Protein AF-A0A2U3L5U3-F1 (afdb_monomer)

Foldseek 3Di:
DVVVVVVVVVVVPPPPPPPDVPQDWFKWAWADKDWDAPPPVPPPPPPVPDPPVVVPPDPDRRTWIWTFIDGDWKTWTWTAPDNPDDDDHGDMWIWHDDPQWIFIDDPPDPDTGIIHTPDIDTPVRVVVVVVVVVVVVPDDPPDDDDDDPDDDDDD

Organism: NCBI:txid2042962

Structure (mmCIF, N/CA/C/O backbone):
data_AF-A0A2U3L5U3-F1
#
_entry.id   AF-A0A2U3L5U3-F1
#
loop_
_atom_site.group_PDB
_atom_site.id
_atom_site.type_symbol
_atom_site.label_atom_id
_atom_site.label_alt_id
_atom_site.label_comp_id
_atom_site.label_asym_id
_atom_site.label_entity_id
_atom_site.label_seq_id
_atom_site.pdbx_PDB_ins_code
_atom_site.Cartn_x
_atom_site.Cartn_y
_atom_site.Cartn_z
_atom_site.occupancy
_atom_site.B_iso_or_equiv
_atom_site.auth_seq_id
_atom_site.auth_comp_id
_atom_site.auth_asym_id
_atom_site.auth_atom_id
_atom_site.pdbx_PDB_model_num
ATOM 1 N N . MET A 1 1 ? 43.506 -29.333 31.715 1.00 51.12 1 MET A N 1
ATOM 2 C CA . MET A 1 1 ? 42.354 -28.540 32.210 1.00 51.12 1 MET A CA 1
ATOM 3 C C . MET A 1 1 ? 42.456 -27.034 31.914 1.00 51.12 1 MET A C 1
ATOM 5 O O . MET A 1 1 ? 41.422 -26.426 31.700 1.00 51.12 1 MET A O 1
ATOM 9 N N . LYS A 1 2 ? 43.652 -26.416 31.825 1.00 54.53 2 LYS A N 1
ATOM 10 C CA . LYS A 1 2 ? 43.798 -24.973 31.494 1.00 54.53 2 LYS A CA 1
ATOM 11 C C . LYS A 1 2 ? 43.476 -24.607 30.032 1.00 54.53 2 LYS A C 1
ATOM 13 O O . LYS A 1 2 ? 42.930 -23.538 29.789 1.00 54.53 2 LYS A O 1
ATOM 18 N N . HIS A 1 3 ? 43.753 -25.495 29.073 1.00 59.66 3 HIS A N 1
ATOM 19 C CA . HIS A 1 3 ? 43.487 -25.241 27.645 1.00 59.66 3 HIS A CA 1
ATOM 20 C C . HIS A 1 3 ? 41.998 -25.267 27.278 1.00 59.66 3 HIS A C 1
ATOM 22 O O . HIS A 1 3 ? 41.571 -24.542 26.387 1.00 59.66 3 HIS A O 1
ATOM 28 N N . THR A 1 4 ? 41.193 -26.047 28.003 1.00 63.00 4 THR A N 1
ATOM 29 C CA . THR A 1 4 ? 39.743 -26.131 27.788 1.00 63.00 4 THR A CA 1
ATOM 30 C C . THR A 1 4 ? 39.044 -24.815 28.135 1.00 63.00 4 THR A C 1
ATOM 32 O O . THR A 1 4 ? 38.075 -24.436 27.490 1.00 63.00 4 THR A O 1
ATOM 35 N N . LEU A 1 5 ? 39.579 -24.082 29.115 1.00 60.69 5 LEU A N 1
ATOM 36 C CA . LEU A 1 5 ? 39.031 -22.809 29.585 1.00 60.69 5 LEU A CA 1
ATOM 37 C C . LEU A 1 5 ? 39.347 -21.650 28.620 1.00 60.69 5 LEU A C 1
ATOM 39 O O . LEU A 1 5 ? 38.537 -20.745 28.452 1.00 60.69 5 LEU A O 1
ATOM 43 N N . TRP A 1 6 ? 40.486 -21.724 27.924 1.00 64.00 6 TRP A N 1
ATOM 44 C CA . TRP A 1 6 ? 40.870 -20.764 26.882 1.00 64.00 6 TRP A CA 1
ATOM 45 C C . TRP A 1 6 ? 40.011 -20.875 25.616 1.00 64.00 6 TRP A C 1
ATOM 47 O O . TRP A 1 6 ? 39.686 -19.860 25.007 1.00 64.00 6 TRP A O 1
ATOM 57 N N . LEU A 1 7 ? 39.593 -22.090 25.248 1.00 60.66 7 LEU A N 1
ATOM 58 C CA . LEU A 1 7 ? 38.710 -22.313 24.097 1.00 60.66 7 LEU A CA 1
ATOM 59 C C . LEU A 1 7 ? 37.307 -21.730 24.312 1.00 60.66 7 LEU A C 1
ATOM 61 O O . LEU A 1 7 ? 36.736 -21.166 23.385 1.00 60.66 7 LEU A O 1
ATOM 65 N N . ILE A 1 8 ? 36.775 -21.800 25.536 1.00 61.56 8 ILE A N 1
ATOM 66 C CA . ILE A 1 8 ? 35.460 -21.228 25.865 1.00 61.56 8 ILE A CA 1
ATOM 67 C C . ILE A 1 8 ? 35.509 -19.694 25.816 1.00 61.56 8 ILE A C 1
ATOM 69 O O . ILE A 1 8 ? 34.595 -19.067 25.287 1.00 61.56 8 ILE A O 1
ATOM 73 N N . LEU A 1 9 ? 36.602 -19.085 26.290 1.00 59.97 9 LEU A N 1
ATOM 74 C CA . LEU A 1 9 ? 36.758 -17.628 26.274 1.00 59.97 9 LEU A CA 1
ATOM 75 C C . LEU A 1 9 ? 36.868 -17.060 24.846 1.00 59.97 9 LEU A C 1
A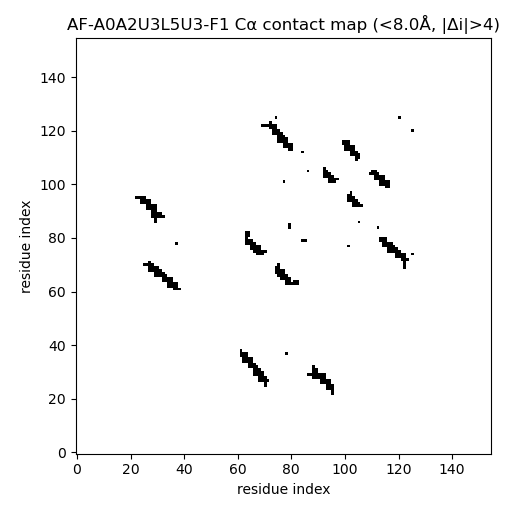TOM 77 O O . LEU A 1 9 ? 36.345 -15.982 24.578 1.00 59.97 9 LEU A O 1
ATOM 81 N N . ALA A 1 10 ? 37.505 -17.796 23.928 1.00 61.03 10 ALA A N 1
ATOM 82 C CA . ALA A 1 10 ? 37.667 -17.389 22.529 1.00 61.03 10 ALA A CA 1
ATOM 83 C C . ALA A 1 10 ? 36.371 -17.506 21.702 1.00 61.03 10 ALA A C 1
ATOM 85 O O . ALA A 1 10 ? 36.167 -16.745 20.759 1.00 61.03 10 ALA A O 1
ATOM 86 N N . VAL A 1 11 ? 35.472 -18.431 22.059 1.00 60.47 11 VAL A N 1
ATOM 87 C CA . VAL A 1 11 ? 34.166 -18.581 21.389 1.00 60.47 11 VAL A CA 1
ATOM 88 C C . VAL A 1 11 ? 33.179 -17.484 21.815 1.00 60.47 11 VAL A C 1
ATOM 90 O O . VAL A 1 11 ? 32.329 -17.085 21.024 1.00 60.47 11 VAL A O 1
ATOM 93 N N . CYS A 1 12 ? 33.321 -16.920 23.020 1.00 59.03 12 CYS A N 1
ATOM 94 C CA . CYS A 1 12 ? 32.465 -15.829 23.505 1.00 59.03 12 CYS A CA 1
ATOM 95 C C . CYS A 1 12 ? 32.856 -14.429 22.991 1.00 59.03 12 CYS A C 1
ATOM 97 O O . CYS A 1 12 ? 32.120 -13.475 23.233 1.00 59.03 12 CYS A O 1
ATOM 99 N N . SER A 1 13 ? 33.985 -14.282 22.289 1.00 58.25 13 SER A N 1
ATOM 100 C CA . SER A 1 13 ? 34.489 -12.986 21.805 1.00 58.25 13 SER A CA 1
ATOM 101 C C . SER A 1 13 ? 34.200 -12.703 20.330 1.00 58.25 13 SER A C 1
ATOM 103 O O . SER A 1 13 ? 34.816 -11.804 19.763 1.00 58.25 13 SER A O 1
ATOM 105 N N . VAL A 1 14 ? 33.288 -13.442 19.692 1.00 63.28 14 VAL A N 1
ATOM 106 C CA . VAL A 1 14 ? 32.755 -13.075 18.372 1.00 63.28 14 VAL A CA 1
ATOM 107 C C . VAL A 1 14 ? 31.444 -12.317 18.596 1.00 63.28 14 VAL A C 1
ATOM 109 O O . VAL A 1 14 ? 30.383 -12.942 18.624 1.00 63.28 14 VAL A O 1
ATOM 112 N N . PRO A 1 15 ? 31.455 -10.984 18.796 1.00 57.53 15 PRO A N 1
ATOM 113 C CA . PRO A 1 15 ? 30.230 -10.221 18.640 1.00 57.53 15 PRO A CA 1
ATOM 114 C C . PRO A 1 15 ? 29.752 -10.452 17.207 1.00 57.53 15 PRO A C 1
ATOM 116 O O . PRO A 1 15 ? 30.486 -10.207 16.249 1.00 57.53 15 PRO A O 1
ATOM 119 N N . GLY A 1 16 ? 28.550 -11.015 17.078 1.00 57.28 16 GLY A N 1
ATOM 120 C CA . GLY A 1 16 ? 27.935 -11.346 15.802 1.00 57.28 16 GLY A CA 1
ATOM 121 C C . GLY A 1 16 ? 27.970 -10.144 14.865 1.00 57.28 16 GLY A C 1
ATOM 122 O O . GLY A 1 16 ? 27.213 -9.191 15.028 1.00 57.28 16 GLY A O 1
ATOM 123 N N . ALA A 1 17 ? 28.852 -10.199 13.871 1.00 58.12 17 ALA A N 1
ATOM 124 C CA . ALA A 1 17 ? 28.926 -9.232 12.789 1.00 58.12 17 ALA A CA 1
ATOM 125 C C . ALA A 1 17 ? 27.786 -9.489 11.793 1.00 58.12 17 ALA A C 1
ATOM 127 O O . ALA A 1 17 ? 28.020 -9.878 10.657 1.00 58.12 17 ALA A O 1
ATOM 128 N N . TRP A 1 18 ? 26.542 -9.316 12.239 1.00 53.25 18 TRP A N 1
ATOM 129 C CA . TRP A 1 18 ? 25.348 -9.328 11.391 1.00 53.25 18 TRP A CA 1
ATOM 130 C C . TRP A 1 18 ? 24.371 -8.251 11.863 1.00 53.25 18 TRP A C 1
ATOM 132 O O . TRP A 1 18 ? 2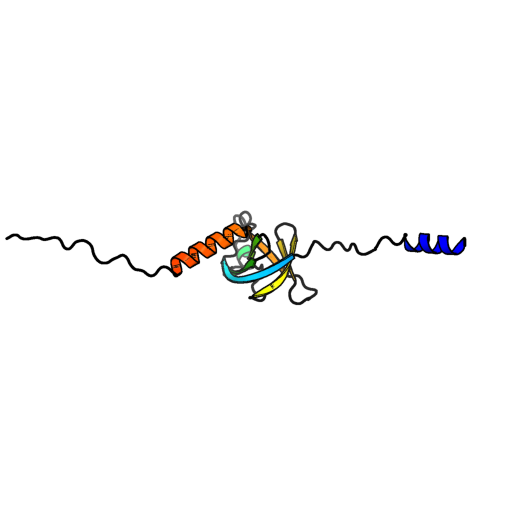3.195 -8.498 12.093 1.00 53.25 18 TRP A O 1
ATOM 142 N N . ALA A 1 19 ? 24.869 -7.029 12.015 1.00 49.59 19 ALA A N 1
ATOM 143 C CA . ALA A 1 19 ? 24.024 -5.845 12.035 1.00 49.59 19 ALA A CA 1
ATOM 144 C C . ALA A 1 19 ? 24.322 -5.047 10.764 1.00 49.59 19 ALA A C 1
ATOM 146 O O . ALA A 1 19 ? 24.944 -3.988 10.799 1.00 49.59 19 ALA A O 1
ATOM 147 N N . GLY A 1 20 ? 23.919 -5.591 9.611 1.00 53.28 20 GLY A N 1
ATOM 148 C CA . GLY A 1 20 ? 23.690 -4.722 8.462 1.00 53.28 20 GLY A CA 1
ATOM 149 C C . GLY A 1 20 ? 22.604 -3.709 8.849 1.00 53.28 20 GLY A C 1
ATOM 150 O O . GLY A 1 20 ? 21.711 -4.066 9.624 1.00 53.28 20 GLY A O 1
ATOM 151 N N . PRO A 1 21 ? 22.654 -2.457 8.366 1.00 48.75 21 PRO A N 1
ATOM 152 C CA . PRO A 1 21 ? 21.625 -1.458 8.627 1.00 48.75 21 PRO A CA 1
ATOM 153 C C . PRO A 1 21 ? 20.380 -1.803 7.800 1.00 48.75 21 PRO A C 1
ATOM 155 O O . PRO A 1 21 ? 20.003 -1.109 6.859 1.00 48.75 21 PRO A O 1
ATOM 158 N N . PHE A 1 22 ? 19.761 -2.936 8.106 1.00 52.25 22 PHE A N 1
ATOM 159 C CA . PHE A 1 22 ? 18.498 -3.340 7.533 1.00 52.25 22 PHE A CA 1
ATOM 160 C C . PHE A 1 22 ? 17.431 -2.604 8.329 1.00 52.25 22 PHE A C 1
ATOM 162 O O . PHE A 1 22 ? 17.005 -3.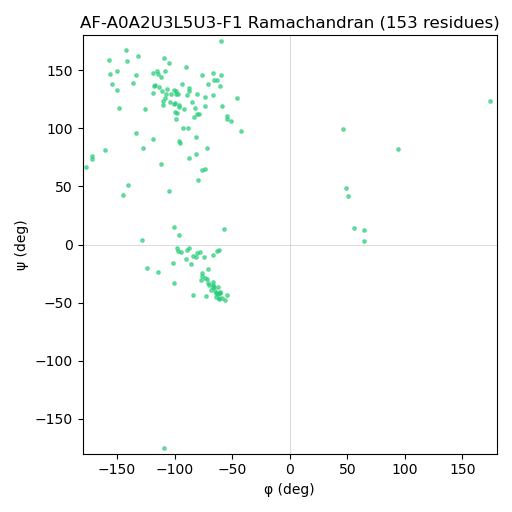049 9.393 1.00 52.25 22 PHE A O 1
ATOM 169 N N . GLY A 1 23 ? 17.043 -1.423 7.837 1.00 60.00 23 GLY A N 1
ATOM 170 C CA . GLY A 1 23 ? 15.760 -0.843 8.218 1.00 60.00 23 GLY A CA 1
ATOM 171 C C . GLY A 1 23 ? 14.713 -1.949 8.119 1.00 60.00 23 GLY A C 1
ATOM 172 O O . GLY A 1 23 ? 14.680 -2.655 7.113 1.00 60.00 23 GLY A O 1
ATOM 173 N N . VAL A 1 24 ? 13.972 -2.169 9.203 1.00 76.75 24 VAL A N 1
ATOM 174 C CA . VAL A 1 24 ? 13.088 -3.328 9.360 1.00 76.75 24 VAL A CA 1
ATOM 175 C C . VAL A 1 24 ? 12.132 -3.378 8.172 1.00 76.75 24 VAL A C 1
ATOM 177 O O . VAL A 1 24 ? 11.278 -2.501 8.029 1.00 76.75 24 VAL A O 1
ATOM 180 N N . TYR A 1 25 ? 12.320 -4.376 7.308 1.00 83.94 25 TYR A N 1
ATOM 181 C CA . TYR A 1 25 ? 11.410 -4.636 6.206 1.00 83.94 25 TYR A CA 1
ATOM 182 C C . TYR A 1 25 ? 10.069 -5.077 6.784 1.00 83.94 25 TYR A C 1
ATOM 184 O O . TYR A 1 25 ? 9.994 -5.941 7.660 1.00 83.94 25 TYR A O 1
ATOM 192 N N . GLN A 1 26 ? 9.019 -4.420 6.320 1.00 89.12 26 GLN A N 1
ATOM 193 C CA . GLN A 1 26 ? 7.641 -4.732 6.640 1.00 89.12 26 GLN A CA 1
ATOM 194 C C . GLN A 1 26 ? 7.006 -5.422 5.445 1.00 89.12 26 GLN A C 1
ATOM 196 O O . GLN A 1 26 ? 7.443 -5.248 4.311 1.00 89.12 26 GLN A O 1
ATOM 201 N N . HIS A 1 27 ? 5.960 -6.187 5.718 1.00 90.88 27 HIS A N 1
ATOM 202 C CA . HIS A 1 27 ? 5.222 -6.902 4.692 1.00 90.88 27 HIS A CA 1
ATOM 203 C C . HIS A 1 27 ? 3.835 -6.286 4.571 1.00 90.88 27 HIS A C 1
ATOM 205 O O . HIS A 1 27 ? 3.240 -5.829 5.560 1.00 90.88 27 HIS A O 1
ATOM 211 N N . GLY A 1 28 ? 3.325 -6.246 3.350 1.00 91.50 28 GLY A N 1
ATOM 212 C CA . GLY A 1 28 ? 1.975 -5.784 3.084 1.00 91.50 28 GLY A CA 1
ATOM 213 C C . GLY A 1 28 ? 1.445 -6.335 1.775 1.00 91.50 28 GLY A C 1
ATOM 214 O O . GLY A 1 28 ? 2.210 -6.737 0.905 1.00 91.50 28 GLY A O 1
ATOM 215 N N . THR A 1 29 ? 0.127 -6.347 1.639 1.00 92.75 29 THR A N 1
ATOM 216 C CA . THR A 1 29 ? -0.560 -6.834 0.443 1.00 92.75 29 THR A CA 1
ATOM 217 C C . THR A 1 29 ? -1.146 -5.670 -0.334 1.00 92.75 29 THR A C 1
ATOM 219 O O . THR A 1 29 ? -1.873 -4.842 0.227 1.00 92.75 29 THR A O 1
ATOM 222 N N . VAL A 1 30 ? -0.867 -5.606 -1.635 1.00 91.62 30 VAL A N 1
ATOM 223 C CA . VAL A 1 30 ? -1.508 -4.619 -2.508 1.00 91.62 30 VAL A CA 1
ATOM 224 C C . VAL A 1 30 ? -2.891 -5.118 -2.890 1.00 91.62 30 VAL A C 1
ATOM 226 O O . VAL A 1 30 ? -3.033 -6.086 -3.629 1.00 91.62 30 VAL A O 1
ATOM 229 N N . VAL A 1 31 ? -3.930 -4.439 -2.413 1.00 91.81 31 VAL A N 1
A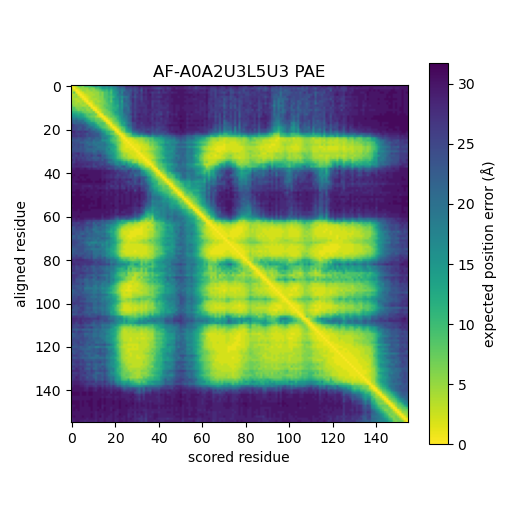TOM 230 C CA . VAL A 1 31 ? -5.321 -4.863 -2.657 1.00 91.81 31 VAL A CA 1
ATOM 231 C C . VAL A 1 31 ? -6.018 -4.078 -3.751 1.00 91.81 31 VAL A C 1
ATOM 233 O O . VAL A 1 31 ? -7.083 -4.475 -4.222 1.00 91.81 31 VAL A O 1
ATOM 236 N N . ARG A 1 32 ? -5.460 -2.931 -4.140 1.00 89.44 32 ARG A N 1
ATOM 237 C CA . ARG A 1 32 ? -6.098 -2.060 -5.117 1.00 89.44 32 ARG A CA 1
ATOM 238 C C . ARG A 1 32 ? -5.081 -1.212 -5.849 1.00 89.44 32 ARG A C 1
ATOM 240 O O . ARG A 1 32 ? -4.205 -0.633 -5.217 1.00 89.44 32 ARG A O 1
ATOM 247 N N . MET A 1 33 ? -5.282 -1.084 -7.155 1.00 86.88 33 MET A N 1
ATOM 248 C CA . MET A 1 33 ? -4.636 -0.092 -8.002 1.00 86.88 33 MET A CA 1
ATOM 249 C C . MET A 1 33 ? -5.716 0.818 -8.590 1.00 86.88 33 MET A C 1
ATOM 251 O O . MET A 1 33 ? -6.784 0.354 -8.999 1.00 86.88 33 MET A O 1
ATOM 255 N N . ARG A 1 34 ? -5.460 2.120 -8.593 1.00 85.75 34 ARG A N 1
ATOM 256 C CA . ARG A 1 34 ? -6.247 3.138 -9.290 1.00 85.75 34 ARG A CA 1
ATOM 257 C C . ARG A 1 34 ? -5.293 4.027 -10.071 1.00 85.75 34 ARG A C 1
ATOM 259 O O . ARG A 1 34 ? -4.102 4.042 -9.797 1.00 85.75 34 ARG A O 1
ATOM 266 N N . VAL A 1 35 ? -5.809 4.765 -11.038 1.00 82.44 35 VAL A N 1
ATOM 267 C CA . VAL A 1 35 ? -5.042 5.789 -11.750 1.00 82.44 35 VAL A CA 1
ATOM 268 C C . VAL A 1 35 ? -5.625 7.127 -11.308 1.00 82.44 35 VAL A C 1
ATOM 270 O O . VAL A 1 35 ? -6.843 7.296 -11.359 1.00 82.44 35 VAL A O 1
ATOM 273 N N . GLY A 1 36 ? -4.789 8.011 -10.766 1.00 75.12 36 GLY A N 1
ATOM 274 C CA . GLY A 1 36 ? -5.219 9.283 -10.185 1.00 75.12 36 GLY A CA 1
ATOM 275 C C . GLY A 1 36 ? -4.236 10.413 -10.473 1.00 75.12 36 GLY A C 1
ATOM 276 O O . GLY A 1 36 ? -3.116 10.170 -10.923 1.00 75.12 36 GLY A O 1
ATOM 277 N N . ASP A 1 37 ? -4.664 11.647 -10.217 1.00 71.94 37 ASP A N 1
ATOM 278 C CA . ASP A 1 37 ? -3.888 12.844 -10.543 1.00 71.94 37 ASP A CA 1
ATOM 279 C C . ASP A 1 37 ? -2.696 13.029 -9.595 1.00 71.94 37 ASP A C 1
ATOM 281 O O . ASP A 1 37 ? -2.840 13.223 -8.382 1.00 71.94 37 ASP A O 1
ATOM 285 N N . CYS A 1 38 ? -1.491 13.028 -10.157 1.00 65.38 38 CYS A N 1
ATOM 286 C CA . CYS A 1 38 ? -0.249 13.223 -9.426 1.00 65.38 38 CYS A CA 1
ATOM 287 C C . CYS A 1 38 ? 0.113 14.691 -9.296 1.00 65.38 38 CYS A C 1
ATOM 289 O O . CYS A 1 38 ? 1.072 15.186 -9.888 1.00 65.38 38 CYS A O 1
ATOM 291 N N . THR A 1 39 ? -0.597 15.402 -8.431 1.00 60.66 39 THR A N 1
ATOM 292 C CA . THR A 1 39 ? -0.096 16.689 -7.947 1.00 60.66 39 THR A CA 1
ATOM 293 C C . THR A 1 39 ? 0.902 16.432 -6.818 1.00 60.66 39 THR A C 1
ATOM 295 O O . THR A 1 39 ? 0.602 16.534 -5.634 1.00 60.66 39 THR A O 1
ATOM 298 N N . LEU A 1 40 ? 2.131 16.046 -7.179 1.00 57.19 40 LEU A N 1
ATOM 299 C CA . LEU A 1 40 ? 3.259 16.038 -6.245 1.00 57.19 40 LEU A CA 1
ATOM 300 C C . LEU A 1 40 ? 3.379 17.449 -5.639 1.00 57.19 40 LEU A C 1
ATOM 302 O O . LEU A 1 40 ? 3.794 18.386 -6.326 1.00 57.19 40 LEU A O 1
ATOM 306 N N . SER A 1 41 ? 3.023 17.596 -4.355 1.00 52.22 41 SER A N 1
ATOM 307 C CA . SER A 1 41 ? 2.955 18.845 -3.565 1.00 52.22 41 SER A CA 1
ATOM 308 C C . SER A 1 41 ? 4.250 19.672 -3.479 1.00 52.22 41 SER A C 1
ATOM 310 O O . SER A 1 41 ? 4.337 20.601 -2.682 1.00 52.22 41 SER A O 1
ATOM 312 N N . HIS A 1 42 ? 5.259 19.393 -4.304 1.00 48.62 42 HIS A N 1
ATOM 313 C CA . HIS A 1 42 ? 6.487 20.178 -4.422 1.00 48.62 42 HIS A CA 1
ATOM 314 C C . HIS A 1 42 ? 6.502 21.175 -5.595 1.00 48.62 42 HIS A C 1
ATOM 316 O O . HIS A 1 42 ? 7.449 21.950 -5.716 1.00 48.62 42 HIS A O 1
ATOM 322 N N . ARG A 1 43 ? 5.464 21.213 -6.443 1.00 51.31 43 ARG A N 1
ATOM 323 C CA . ARG A 1 43 ? 5.375 22.142 -7.592 1.00 51.31 43 ARG A CA 1
ATOM 324 C C . ARG A 1 43 ? 4.579 23.432 -7.334 1.00 51.31 43 ARG A C 1
ATOM 326 O O . ARG A 1 43 ? 4.360 24.194 -8.267 1.00 51.31 43 ARG A O 1
ATOM 333 N N . GLY A 1 44 ? 4.181 23.714 -6.091 1.00 48.19 44 GLY A N 1
ATOM 334 C CA . GLY A 1 44 ? 3.304 24.849 -5.761 1.00 48.19 44 GLY A CA 1
ATOM 335 C C . GLY A 1 44 ? 3.938 26.248 -5.786 1.00 48.19 44 GLY A C 1
ATOM 336 O O . GLY A 1 44 ? 3.203 27.225 -5.712 1.00 48.19 44 GLY A O 1
ATOM 337 N N . PHE A 1 45 ? 5.268 26.379 -5.884 1.00 50.88 45 PHE A N 1
ATOM 338 C CA . PHE A 1 45 ? 5.925 27.698 -5.792 1.00 50.88 45 PHE A CA 1
ATOM 339 C C . PHE A 1 45 ? 6.814 28.082 -6.990 1.00 50.88 45 PHE A C 1
ATOM 341 O O . PHE A 1 45 ? 7.057 29.263 -7.209 1.00 50.88 45 PHE A O 1
ATOM 348 N N . MET A 1 46 ? 7.281 27.131 -7.810 1.00 53.44 46 MET A N 1
ATOM 349 C CA . MET A 1 46 ? 8.216 27.438 -8.915 1.00 53.44 46 MET A CA 1
ATOM 350 C C . MET A 1 46 ? 7.556 27.619 -10.291 1.00 53.44 46 MET A C 1
ATOM 352 O O . MET A 1 46 ? 8.227 28.017 -11.239 1.00 53.44 46 MET A O 1
ATOM 356 N N . THR A 1 47 ? 6.252 27.378 -10.428 1.00 53.28 47 THR A N 1
ATOM 357 C CA . THR A 1 47 ? 5.529 27.533 -11.705 1.00 53.28 47 THR A CA 1
ATOM 358 C C . THR A 1 47 ? 5.063 28.963 -11.987 1.00 53.28 47 THR A C 1
ATOM 360 O O . THR A 1 47 ? 4.681 29.252 -13.115 1.00 53.28 47 THR A O 1
ATOM 363 N N . ALA A 1 48 ? 5.157 29.884 -11.022 1.00 55.72 48 ALA A N 1
ATOM 364 C CA . ALA A 1 48 ? 4.745 31.279 -11.209 1.00 55.72 48 ALA A CA 1
ATOM 365 C C . ALA A 1 48 ? 5.795 32.173 -11.911 1.00 55.72 48 ALA A C 1
ATOM 367 O O . ALA A 1 48 ? 5.463 33.287 -12.303 1.00 55.72 48 ALA A O 1
ATOM 368 N N . PHE A 1 49 ? 7.042 31.710 -12.092 1.00 56.94 49 PHE A N 1
ATOM 369 C CA . PHE A 1 49 ? 8.147 32.535 -12.628 1.00 56.94 49 PHE A CA 1
ATOM 370 C C . PHE A 1 49 ? 8.911 31.927 -13.823 1.00 56.94 49 PHE A C 1
ATOM 372 O O . PHE A 1 49 ? 9.880 32.519 -14.297 1.00 56.94 49 PHE A O 1
ATOM 379 N N . GLY A 1 50 ? 8.502 30.765 -14.341 1.00 47.31 50 GLY A N 1
ATOM 380 C CA . GLY A 1 50 ? 9.166 30.115 -15.476 1.00 47.31 50 GLY A CA 1
ATOM 381 C C . GLY A 1 50 ? 8.559 30.523 -16.818 1.00 47.31 50 GLY A C 1
ATOM 382 O O . GLY A 1 50 ? 7.401 30.219 -17.083 1.00 47.31 50 GLY A O 1
ATOM 383 N N . GLY A 1 51 ? 9.339 31.186 -17.676 1.00 47.53 51 GLY A N 1
ATOM 384 C CA . GLY A 1 51 ? 8.951 31.502 -19.055 1.00 47.53 51 GLY A CA 1
ATOM 385 C C . GLY A 1 51 ? 8.650 30.258 -19.920 1.00 47.53 51 GLY A C 1
ATOM 386 O O . GLY A 1 51 ? 8.886 29.125 -19.493 1.00 47.53 51 GLY A O 1
ATOM 387 N N . PRO A 1 52 ? 8.181 30.454 -21.167 1.00 53.31 52 PRO A N 1
ATOM 388 C CA . PRO A 1 52 ? 7.544 29.431 -22.017 1.00 53.31 52 PRO A CA 1
ATOM 389 C C . PRO A 1 52 ? 8.414 28.208 -22.377 1.00 53.31 52 PRO A C 1
ATOM 391 O O . PRO A 1 52 ? 7.919 27.257 -22.970 1.00 53.31 52 PRO A O 1
ATOM 394 N N . ALA A 1 53 ? 9.693 28.181 -21.990 1.00 48.84 53 ALA A N 1
ATOM 395 C CA . ALA A 1 53 ? 10.581 27.029 -22.156 1.00 48.84 53 ALA A CA 1
ATOM 396 C C . ALA A 1 53 ? 10.493 25.993 -21.011 1.00 48.84 53 ALA A C 1
ATOM 398 O O . ALA A 1 53 ? 10.908 24.852 -21.196 1.00 48.84 53 ALA A O 1
ATOM 399 N N . ALA A 1 54 ? 9.920 26.337 -19.848 1.00 44.47 54 ALA A N 1
ATOM 400 C CA . ALA A 1 54 ? 9.690 25.379 -18.754 1.00 44.47 54 ALA A CA 1
ATOM 401 C C . ALA A 1 54 ? 8.471 24.461 -18.995 1.00 44.47 54 ALA A C 1
A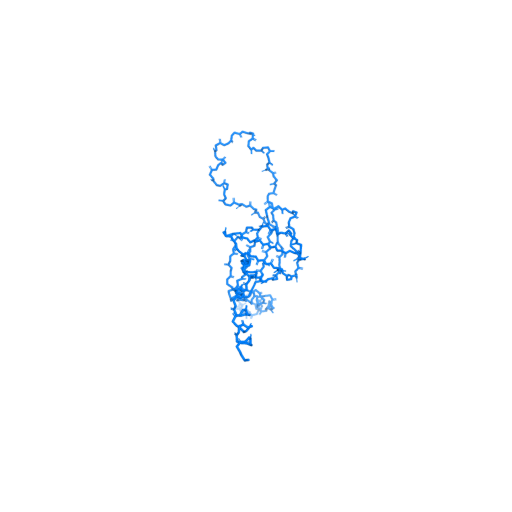TOM 403 O O . ALA A 1 54 ? 8.238 23.521 -18.238 1.00 44.47 54 ALA A O 1
ATOM 404 N N . GLN A 1 55 ? 7.705 24.722 -20.059 1.00 45.44 55 GLN A N 1
ATOM 405 C CA . GLN A 1 55 ? 6.490 23.993 -20.434 1.00 45.44 55 GLN A CA 1
ATOM 406 C C . GLN A 1 55 ? 6.752 22.865 -21.447 1.00 45.44 55 GLN A C 1
ATOM 408 O O . GLN A 1 55 ? 5.862 22.074 -21.718 1.00 45.44 55 GLN A O 1
ATOM 413 N N . ALA A 1 56 ? 7.972 22.732 -21.980 1.00 39.66 56 ALA A N 1
ATOM 414 C CA . ALA A 1 56 ? 8.284 21.733 -23.010 1.00 39.66 56 ALA A CA 1
ATOM 415 C C . ALA A 1 56 ? 8.707 20.348 -22.465 1.00 39.66 56 ALA A C 1
ATOM 417 O O . ALA A 1 56 ? 8.957 19.443 -23.254 1.00 39.66 56 ALA A O 1
ATOM 418 N N . GLY A 1 57 ? 8.814 20.171 -21.139 1.00 42.75 57 GLY A N 1
ATOM 419 C CA . GLY A 1 57 ? 9.359 18.944 -20.530 1.00 42.75 57 GLY A CA 1
ATOM 420 C C . GLY A 1 57 ? 8.341 17.931 -19.998 1.00 42.75 57 GLY A C 1
ATOM 421 O O . GLY A 1 57 ? 8.592 16.737 -20.071 1.00 42.75 57 GLY A O 1
ATOM 422 N N . GLN A 1 58 ? 7.193 18.365 -19.478 1.00 43.50 58 GLN A N 1
ATOM 423 C CA . GLN A 1 58 ? 6.189 17.455 -18.913 1.00 43.50 58 GLN A CA 1
ATOM 424 C C . GLN A 1 58 ? 4.838 18.165 -18.849 1.00 43.50 58 GLN A C 1
ATOM 426 O O . GLN A 1 58 ? 4.452 18.740 -17.834 1.00 43.50 58 GLN A O 1
ATOM 431 N N . MET A 1 59 ? 4.168 18.179 -19.999 1.00 41.53 59 MET A N 1
ATOM 432 C CA . MET A 1 59 ? 2.715 18.313 -20.107 1.00 41.53 59 MET A CA 1
ATOM 433 C C . MET A 1 59 ? 2.146 16.929 -20.445 1.00 41.53 59 MET A C 1
ATOM 435 O O . MET A 1 59 ? 1.406 16.768 -21.413 1.00 41.53 59 MET A O 1
ATOM 439 N N . VAL A 1 60 ? 2.600 15.898 -19.731 1.00 48.72 60 VAL A N 1
ATOM 440 C CA . VAL A 1 60 ? 1.928 14.602 -19.782 1.00 48.72 60 VAL A CA 1
ATOM 441 C C . VAL A 1 60 ? 0.746 14.762 -18.846 1.00 48.72 60 VAL A C 1
ATOM 443 O O . VAL A 1 60 ? 0.910 15.280 -17.753 1.00 48.72 60 VAL A O 1
ATOM 446 N N . ASP A 1 61 ? -0.444 14.415 -19.302 1.00 49.56 61 ASP A N 1
ATOM 447 C CA . ASP A 1 61 ? -1.602 14.150 -18.456 1.00 49.56 61 ASP A CA 1
ATOM 448 C C . ASP A 1 61 ? -1.129 13.323 -17.238 1.00 49.56 61 ASP A C 1
ATOM 450 O O . ASP A 1 61 ? -0.815 12.143 -17.385 1.00 49.56 61 ASP A O 1
ATOM 454 N N . GLU A 1 62 ? -0.874 13.967 -16.088 1.00 63.78 62 GLU A N 1
ATOM 455 C CA . GLU A 1 62 ? -0.066 13.398 -14.989 1.00 63.78 62 GLU A CA 1
ATOM 456 C C . GLU A 1 62 ? -0.922 12.426 -14.154 1.00 63.78 62 GLU A C 1
ATOM 458 O O . GLU A 1 62 ? -1.081 12.580 -12.941 1.00 63.78 62 GLU A O 1
ATOM 463 N N . THR A 1 63 ? -1.523 11.429 -14.802 1.00 70.56 63 THR A N 1
ATOM 464 C CA . THR A 1 63 ? -2.190 10.317 -14.133 1.00 70.56 63 THR A CA 1
ATOM 465 C C . THR A 1 63 ? -1.138 9.271 -13.770 1.00 70.56 63 THR A C 1
ATOM 467 O O . THR A 1 63 ? -0.596 8.596 -14.648 1.00 70.56 63 THR A O 1
ATOM 470 N N . CYS A 1 64 ? -0.835 9.105 -12.479 1.00 79.56 64 CYS A N 1
ATOM 471 C CA . CYS A 1 64 ? 0.031 8.013 -12.023 1.00 79.56 64 CYS A CA 1
ATOM 472 C C . CYS A 1 64 ? -0.750 6.950 -11.255 1.00 79.56 64 CYS A C 1
ATOM 474 O O . CYS A 1 64 ? -1.866 7.183 -10.774 1.00 79.56 64 CYS A O 1
ATOM 476 N N . PRO A 1 65 ? -0.170 5.743 -11.152 1.00 85.12 65 PRO A N 1
ATOM 477 C CA . PRO A 1 65 ? -0.819 4.670 -10.441 1.00 85.12 65 PRO A CA 1
ATOM 478 C C . PRO A 1 65 ? -0.762 4.916 -8.930 1.00 85.12 65 PRO A C 1
ATOM 480 O O . PRO A 1 65 ? 0.303 5.131 -8.344 1.00 85.12 65 PRO A O 1
ATOM 483 N N . GLU A 1 66 ? -1.936 4.857 -8.319 1.00 88.81 66 GLU A N 1
ATOM 484 C CA . GLU A 1 66 ? -2.175 4.803 -6.887 1.00 88.81 66 GLU A CA 1
ATOM 485 C C . GLU A 1 66 ? -2.382 3.362 -6.449 1.00 88.81 66 GLU A C 1
ATOM 487 O O . GLU A 1 66 ? -3.236 2.659 -6.989 1.00 88.81 66 GLU A O 1
ATOM 492 N N . TYR A 1 67 ? -1.660 2.947 -5.419 1.00 90.44 67 TYR A N 1
ATOM 493 C CA . TYR A 1 67 ? -1.785 1.626 -4.828 1.00 90.44 67 TYR A CA 1
ATOM 494 C C . TYR A 1 67 ? -2.250 1.736 -3.381 1.00 90.44 67 TYR A C 1
ATOM 496 O O . TYR A 1 67 ? -1.765 2.569 -2.615 1.00 90.44 67 TYR A O 1
ATOM 504 N N . THR A 1 68 ? -3.179 0.866 -2.996 1.00 92.69 68 THR A N 1
ATOM 505 C CA . THR A 1 68 ? -3.571 0.662 -1.601 1.00 92.69 68 THR A CA 1
ATOM 506 C C . THR A 1 68 ? -2.849 -0.569 -1.074 1.00 92.69 68 THR A C 1
ATOM 508 O O . THR A 1 68 ? -3.175 -1.698 -1.451 1.00 92.69 68 THR A O 1
ATOM 511 N N . LEU A 1 69 ? -1.868 -0.335 -0.208 1.00 93.44 69 LEU A N 1
ATOM 512 C CA . LEU A 1 69 ? -1.079 -1.360 0.455 1.00 93.44 69 LEU A CA 1
ATOM 513 C C . LEU A 1 69 ? -1.594 -1.558 1.877 1.00 93.44 69 LEU A C 1
ATOM 515 O O . LEU A 1 69 ? -1.577 -0.637 2.691 1.00 93.44 69 LEU A O 1
ATOM 519 N N . ILE A 1 70 ? -2.021 -2.772 2.191 1.00 93.81 70 ILE A N 1
ATOM 520 C CA . ILE A 1 70 ? -2.463 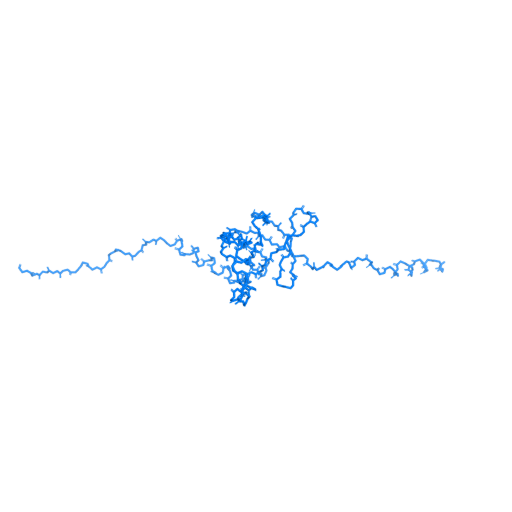-3.145 3.530 1.00 93.81 70 ILE A CA 1
ATOM 521 C C . ILE A 1 70 ? -1.302 -3.797 4.269 1.00 93.81 70 ILE A C 1
ATOM 523 O O . ILE A 1 70 ? -0.811 -4.839 3.844 1.00 93.81 70 ILE A O 1
ATOM 527 N N . SER A 1 71 ? -0.904 -3.213 5.395 1.00 93.19 71 SER A N 1
ATOM 528 C CA . SER A 1 71 ? -0.014 -3.848 6.367 1.00 93.19 71 SER A CA 1
ATOM 529 C C . SER A 1 71 ? -0.783 -4.212 7.648 1.00 93.19 71 SER A C 1
ATOM 531 O O . SER A 1 71 ? -2.000 -4.039 7.725 1.00 93.19 71 SER A O 1
ATOM 533 N N . ASP A 1 72 ? -0.073 -4.714 8.659 1.00 91.06 72 ASP A N 1
ATOM 534 C CA . ASP A 1 72 ? -0.634 -5.188 9.933 1.00 91.06 72 ASP A CA 1
ATOM 535 C C . ASP A 1 72 ? -1.414 -4.085 10.673 1.00 91.06 72 ASP A C 1
ATOM 537 O O . ASP A 1 72 ? -2.542 -4.283 11.120 1.00 91.06 72 ASP A O 1
ATOM 541 N N . LYS A 1 73 ? -0.839 -2.878 10.753 1.00 92.56 73 LYS A N 1
ATOM 542 C CA . LYS A 1 73 ? -1.383 -1.776 11.574 1.00 92.56 73 LYS A CA 1
ATOM 543 C C . LYS A 1 73 ? -1.868 -0.574 10.777 1.00 92.56 73 LYS A C 1
ATOM 545 O O . LYS A 1 73 ? -2.692 0.196 11.269 1.00 92.56 73 LYS A O 1
ATOM 550 N N . VAL A 1 74 ? -1.345 -0.395 9.569 1.00 94.25 74 VAL A N 1
ATOM 551 C CA . VAL A 1 74 ? -1.564 0.796 8.746 1.00 94.25 74 VAL A CA 1
ATOM 552 C C . VAL A 1 74 ? -1.834 0.365 7.312 1.00 94.25 74 VAL A C 1
ATOM 554 O O . VAL A 1 74 ? -1.192 -0.545 6.784 1.00 94.25 74 VAL A O 1
ATOM 557 N N . VAL A 1 75 ? -2.797 1.032 6.690 1.00 94.69 75 VAL A N 1
ATOM 558 C CA . VAL A 1 75 ? -3.069 0.972 5.261 1.00 94.69 75 VAL A CA 1
ATOM 559 C C . VAL A 1 75 ? -2.444 2.207 4.625 1.00 94.69 75 VAL A C 1
ATOM 561 O O . VAL A 1 75 ? -2.749 3.337 5.002 1.00 94.69 75 VAL A O 1
ATOM 564 N N . TYR A 1 76 ? -1.544 1.988 3.678 1.00 93.31 76 TYR A N 1
ATOM 565 C CA . TYR A 1 76 ? -0.839 3.043 2.966 1.00 93.31 76 TYR A CA 1
ATOM 566 C C . TYR A 1 76 ? -1.476 3.253 1.598 1.00 93.31 76 TYR A C 1
ATOM 568 O O . TYR A 1 76 ? -1.688 2.297 0.849 1.00 93.31 76 TYR A O 1
ATOM 576 N N . VAL A 1 77 ? -1.729 4.511 1.249 1.00 91.31 77 VAL A N 1
ATOM 577 C CA . VAL A 1 77 ? -2.016 4.909 -0.131 1.00 91.31 77 VAL A CA 1
ATOM 578 C C . VAL A 1 77 ? -0.732 5.486 -0.703 1.00 91.31 77 VAL A C 1
ATOM 580 O O . VAL A 1 77 ? -0.238 6.507 -0.221 1.00 91.31 77 VAL A O 1
ATOM 583 N N . ILE A 1 78 ? -0.167 4.811 -1.699 1.00 90.19 78 ILE A N 1
ATOM 584 C CA . ILE A 1 78 ? 1.114 5.178 -2.307 1.00 90.19 78 ILE A CA 1
ATOM 585 C C . ILE A 1 78 ? 0.943 5.502 -3.785 1.00 90.19 78 ILE A C 1
ATOM 587 O O . ILE A 1 78 ? 0.113 4.908 -4.467 1.00 90.19 78 ILE A O 1
ATOM 591 N N . VAL A 1 79 ? 1.751 6.433 -4.280 1.00 87.94 79 VAL A N 1
ATOM 592 C CA . VAL A 1 79 ? 1.706 6.914 -5.663 1.00 87.94 79 VAL A CA 1
ATOM 593 C C . VAL A 1 79 ? 3.039 6.617 -6.341 1.00 87.94 79 VAL A C 1
ATOM 595 O O . VAL A 1 79 ? 4.111 6.912 -5.794 1.00 87.94 79 VAL A O 1
ATOM 598 N N . GLY A 1 80 ? 2.979 6.021 -7.531 1.00 80.75 80 GLY A N 1
ATOM 599 C CA . GLY A 1 80 ? 4.147 5.817 -8.384 1.00 80.75 80 GLY A CA 1
ATOM 600 C C . GLY A 1 80 ? 4.645 7.133 -8.976 1.00 80.75 80 GLY A C 1
ATOM 601 O O . GLY A 1 80 ? 3.853 7.945 -9.440 1.00 80.75 80 GLY A O 1
ATOM 602 N N . ARG A 1 81 ? 5.967 7.341 -9.005 1.00 72.25 81 ARG A N 1
ATOM 603 C CA . ARG A 1 81 ? 6.574 8.514 -9.672 1.00 72.25 81 ARG A CA 1
ATOM 604 C C . ARG A 1 81 ? 6.484 8.460 -11.196 1.00 72.25 81 ARG A C 1
ATOM 606 O O . ARG A 1 81 ? 6.657 9.479 -11.853 1.00 72.25 81 ARG A O 1
ATOM 613 N N . SER A 1 82 ? 6.293 7.267 -11.746 1.00 65.50 82 SER A N 1
ATOM 614 C CA . SER A 1 82 ? 6.232 7.010 -13.179 1.00 65.50 82 SER A CA 1
ATOM 615 C C . SER A 1 82 ? 5.437 5.732 -13.442 1.00 65.50 82 SER A C 1
ATOM 617 O O . SER A 1 82 ? 5.490 4.784 -12.656 1.00 65.50 82 SER A O 1
ATOM 619 N N . SER A 1 83 ? 4.716 5.679 -14.562 1.00 63.78 83 SER A N 1
ATOM 620 C CA . SER A 1 83 ? 3.797 4.577 -14.897 1.00 63.78 83 SER A CA 1
ATOM 621 C C . SER A 1 83 ? 4.482 3.227 -15.163 1.00 63.78 83 SER A C 1
ATOM 623 O O . SER A 1 83 ? 3.807 2.212 -15.276 1.00 63.78 83 SER A O 1
ATOM 625 N N . ASN A 1 84 ? 5.815 3.192 -15.253 1.00 63.41 84 ASN A N 1
ATOM 626 C CA . ASN A 1 84 ? 6.615 1.977 -15.449 1.00 63.41 84 ASN A CA 1
ATOM 627 C C . ASN A 1 84 ? 7.027 1.273 -14.139 1.00 63.41 84 ASN A C 1
ATOM 629 O O . ASN A 1 84 ? 7.642 0.213 -14.199 1.00 63.41 84 ASN A O 1
ATOM 633 N N . GLN A 1 85 ? 6.721 1.846 -12.969 1.00 67.81 85 GLN A N 1
ATOM 634 C CA . GLN A 1 85 ? 6.943 1.212 -11.665 1.00 67.81 85 GLN A CA 1
ATOM 635 C C . GLN A 1 85 ? 5.643 0.534 -11.221 1.00 67.81 85 GLN A C 1
ATOM 637 O O . GLN A 1 85 ? 4.777 1.149 -10.593 1.00 67.81 85 GLN A O 1
ATOM 642 N N . LEU A 1 86 ? 5.486 -0.726 -11.622 1.00 72.19 86 LEU A N 1
ATOM 643 C CA . LEU A 1 86 ? 4.297 -1.524 -11.345 1.00 72.19 86 LEU A CA 1
ATOM 644 C C . LEU A 1 86 ? 4.539 -2.431 -10.141 1.00 72.19 86 LEU A C 1
ATOM 646 O O . LEU A 1 86 ? 5.566 -3.104 -10.068 1.00 72.19 86 LEU A O 1
ATOM 650 N N . ILE A 1 87 ? 3.585 -2.441 -9.211 1.00 80.38 87 ILE A N 1
ATOM 651 C CA . ILE A 1 87 ? 3.555 -3.398 -8.104 1.00 80.38 87 ILE A CA 1
ATOM 652 C C . ILE A 1 87 ? 2.499 -4.453 -8.443 1.00 80.38 87 ILE A C 1
ATOM 654 O O . ILE A 1 87 ? 1.380 -4.069 -8.803 1.00 80.38 87 ILE A O 1
ATOM 658 N N . PRO A 1 88 ? 2.817 -5.754 -8.353 1.00 79.62 88 PRO A N 1
ATOM 659 C CA . PRO A 1 88 ? 1.832 -6.792 -8.606 1.00 79.62 88 PRO A CA 1
ATOM 660 C C . PRO A 1 88 ? 0.652 -6.689 -7.629 1.00 79.62 88 PRO A C 1
ATOM 662 O O . PRO A 1 88 ? 0.812 -6.437 -6.433 1.00 79.62 88 PRO A O 1
ATOM 665 N N . LEU A 1 89 ? -0.558 -6.841 -8.168 1.00 80.94 89 LEU A N 1
ATOM 666 C CA . LEU A 1 89 ? -1.792 -6.853 -7.387 1.00 80.94 89 LEU A CA 1
ATOM 667 C C . LEU A 1 89 ? -1.959 -8.194 -6.676 1.00 80.94 89 LEU A C 1
ATOM 669 O O . LEU A 1 89 ? -1.644 -9.231 -7.244 1.00 80.94 89 LEU A O 1
ATOM 673 N N . ALA A 1 90 ? -2.545 -8.160 -5.480 1.00 80.44 90 ALA A N 1
ATOM 674 C CA . ALA A 1 90 ? -2.828 -9.318 -4.631 1.00 80.44 90 ALA A CA 1
ATOM 675 C C . ALA A 1 90 ? -1.598 -10.081 -4.110 1.00 80.44 90 ALA A C 1
ATOM 677 O O . ALA A 1 90 ? -1.768 -11.040 -3.358 1.00 80.44 90 ALA A O 1
ATOM 678 N N . ASP A 1 91 ? -0.389 -9.612 -4.412 1.00 83.50 91 ASP A N 1
ATOM 679 C CA . ASP A 1 91 ? 0.841 -10.180 -3.877 1.00 83.50 91 ASP A CA 1
ATOM 680 C C . ASP A 1 91 ? 1.263 -9.509 -2.567 1.00 83.50 91 ASP A C 1
ATOM 682 O O . ASP A 1 91 ? 0.946 -8.347 -2.276 1.00 83.50 91 ASP A O 1
ATOM 686 N N . VAL A 1 92 ? 1.977 -10.289 -1.753 1.00 86.25 92 VAL A N 1
ATOM 687 C CA . VAL A 1 92 ? 2.652 -9.809 -0.548 1.00 86.25 92 VAL A CA 1
ATOM 688 C C . VAL A 1 92 ? 4.004 -9.252 -0.967 1.00 86.25 92 VAL A C 1
ATOM 690 O O . VAL A 1 92 ? 4.814 -9.960 -1.557 1.00 86.25 92 VAL A O 1
ATOM 693 N N . ILE A 1 93 ? 4.242 -7.988 -0.642 1.00 88.44 93 ILE A N 1
ATOM 694 C CA . ILE A 1 93 ? 5.479 -7.285 -0.961 1.00 88.44 93 ILE A CA 1
ATOM 695 C C . ILE A 1 93 ? 6.242 -6.906 0.302 1.00 88.44 93 ILE A C 1
ATOM 697 O O . ILE A 1 93 ? 5.648 -6.588 1.339 1.00 88.44 93 ILE A O 1
ATOM 701 N N . ASP A 1 94 ? 7.563 -6.869 0.169 1.00 89.94 94 ASP A N 1
ATOM 702 C CA . ASP A 1 94 ? 8.459 -6.327 1.180 1.00 89.94 94 ASP A CA 1
ATOM 703 C C . ASP A 1 94 ? 8.612 -4.826 0.955 1.00 89.94 94 ASP A C 1
ATOM 705 O O . ASP A 1 94 ? 8.907 -4.370 -0.153 1.00 89.94 94 ASP A O 1
ATOM 709 N N . PHE A 1 95 ? 8.470 -4.030 2.006 1.00 90.31 95 PHE A N 1
ATOM 710 C CA . PHE A 1 95 ? 8.664 -2.593 1.921 1.00 90.31 95 PHE A CA 1
ATOM 711 C C . PHE A 1 95 ? 9.369 -2.024 3.145 1.00 90.31 95 PHE A C 1
ATOM 713 O O . PHE A 1 95 ? 9.350 -2.581 4.241 1.00 90.31 95 PHE A O 1
ATOM 720 N N . ARG A 1 96 ? 9.981 -0.857 2.963 1.00 90.38 96 ARG A N 1
ATOM 721 C CA . ARG A 1 96 ? 10.563 -0.060 4.041 1.00 90.38 96 ARG A CA 1
ATOM 722 C C . ARG A 1 96 ? 10.155 1.396 3.908 1.00 90.38 96 ARG A C 1
ATOM 724 O O . ARG A 1 96 ? 10.013 1.923 2.806 1.00 90.38 96 ARG A O 1
ATOM 731 N N . LEU A 1 97 ? 9.990 2.047 5.050 1.00 88.69 97 LEU A N 1
ATOM 732 C CA . LEU A 1 97 ? 9.634 3.457 5.140 1.00 88.69 97 LEU A CA 1
ATOM 733 C C . LEU A 1 97 ? 10.896 4.277 5.399 1.00 88.69 97 LEU A C 1
ATOM 735 O O . LEU A 1 97 ? 11.662 3.971 6.313 1.00 88.69 97 LEU A O 1
ATOM 739 N N . HIS A 1 98 ? 11.110 5.322 4.606 1.00 84.19 98 HIS A N 1
ATOM 740 C CA . HIS A 1 98 ? 12.245 6.225 4.763 1.00 84.19 98 HIS A CA 1
ATOM 741 C C . HIS A 1 98 ? 11.859 7.643 4.327 1.00 84.19 98 HIS A C 1
ATOM 743 O O . HIS A 1 98 ? 11.557 7.867 3.162 1.00 84.19 98 HIS A O 1
ATOM 749 N N . ASN A 1 99 ? 11.894 8.616 5.245 1.00 82.69 99 ASN A N 1
ATOM 750 C CA . ASN A 1 99 ? 11.614 10.036 4.967 1.00 82.69 99 ASN A CA 1
ATOM 751 C C . ASN A 1 99 ? 10.317 10.294 4.169 1.00 82.69 99 ASN A C 1
ATOM 753 O O . ASN A 1 99 ? 10.332 11.030 3.187 1.00 82.69 99 ASN A O 1
ATOM 757 N N . ASN A 1 100 ? 9.196 9.693 4.586 1.00 80.31 100 ASN A N 1
ATOM 758 C CA . ASN A 1 100 ? 7.893 9.808 3.907 1.00 80.31 100 ASN A CA 1
ATOM 759 C C . ASN A 1 100 ? 7.844 9.206 2.481 1.00 80.31 100 ASN A C 1
ATOM 761 O O . ASN A 1 100 ? 6.891 9.414 1.729 1.00 80.31 100 ASN A O 1
ATOM 765 N N . GLU A 1 101 ? 8.862 8.430 2.116 1.00 86.50 101 GLU A N 1
ATOM 766 C CA . GLU A 1 101 ? 8.881 7.575 0.936 1.00 86.50 101 GLU A CA 1
ATOM 767 C C . GLU A 1 101 ? 8.786 6.110 1.366 1.00 86.50 101 GLU A C 1
ATOM 769 O O . GLU A 1 101 ? 9.270 5.710 2.432 1.00 86.50 101 GLU A O 1
ATOM 774 N N . MET A 1 102 ? 8.172 5.301 0.512 1.00 88.25 102 MET A N 1
ATOM 775 C CA . MET A 1 102 ? 8.113 3.857 0.658 1.00 88.25 102 MET A CA 1
ATOM 776 C C . MET A 1 102 ? 8.984 3.220 -0.418 1.00 88.25 102 MET A C 1
ATOM 778 O O . MET A 1 102 ? 8.748 3.416 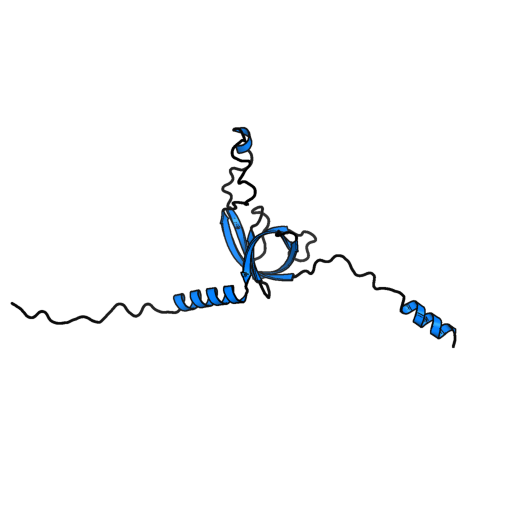-1.608 1.00 88.25 102 MET A O 1
ATOM 782 N N . ALA A 1 103 ? 9.993 2.461 -0.007 1.00 89.06 103 ALA A N 1
ATOM 783 C CA . ALA A 1 103 ? 10.780 1.646 -0.918 1.00 89.06 103 ALA A CA 1
ATOM 784 C C . ALA A 1 103 ? 10.230 0.217 -0.898 1.00 89.06 103 ALA A C 1
ATOM 786 O O . ALA A 1 103 ? 10.206 -0.418 0.154 1.00 89.06 103 ALA A O 1
ATOM 787 N N . VAL A 1 104 ? 9.760 -0.250 -2.050 1.00 88.00 104 VAL A N 1
ATOM 788 C CA . VAL A 1 104 ? 9.135 -1.560 -2.251 1.00 88.00 104 VAL A CA 1
ATOM 789 C C . VAL A 1 104 ? 10.101 -2.466 -2.999 1.00 88.00 104 VAL A C 1
ATOM 791 O O . VAL A 1 104 ? 10.676 -2.061 -4.013 1.00 88.00 104 VAL A O 1
ATOM 794 N N . ARG A 1 105 ? 10.245 -3.700 -2.526 1.00 85.25 105 ARG A N 1
ATOM 795 C CA . ARG A 1 105 ? 10.992 -4.769 -3.182 1.00 85.25 105 ARG A CA 1
ATOM 796 C C . ARG A 1 105 ? 10.005 -5.805 -3.718 1.00 85.25 105 ARG A C 1
ATOM 798 O O . ARG A 1 105 ? 9.165 -6.303 -2.976 1.00 85.25 105 ARG A O 1
ATOM 805 N N . VAL A 1 106 ? 10.119 -6.110 -5.007 1.00 77.12 106 VAL A N 1
ATOM 806 C CA . VAL A 1 106 ? 9.289 -7.102 -5.710 1.00 77.12 106 VAL A CA 1
ATOM 807 C C . VAL A 1 106 ? 10.176 -8.303 -6.065 1.00 77.12 106 VAL A C 1
ATOM 809 O O . VAL A 1 106 ? 11.291 -8.104 -6.551 1.00 77.12 106 VAL A O 1
ATOM 812 N N . ASP A 1 107 ? 9.710 -9.523 -5.785 1.00 69.38 107 ASP A N 1
ATOM 813 C CA . ASP A 1 107 ? 10.306 -10.810 -6.203 1.00 69.38 107 ASP A CA 1
ATOM 814 C C . ASP A 1 107 ? 11.811 -10.995 -5.922 1.00 69.38 107 ASP A C 1
ATOM 816 O O . ASP A 1 107 ? 12.564 -11.469 -6.773 1.00 69.38 107 ASP A O 1
ATOM 820 N N . ASP A 1 108 ? 12.286 -10.581 -4.741 1.00 62.22 108 ASP A N 1
ATOM 821 C CA . ASP A 1 108 ? 13.706 -10.656 -4.343 1.00 62.22 108 ASP A CA 1
ATOM 822 C C . ASP A 1 108 ? 14.690 -9.952 -5.299 1.00 62.22 108 ASP A C 1
ATOM 824 O O . ASP A 1 108 ? 15.916 -10.106 -5.198 1.00 62.22 108 ASP A O 1
ATOM 828 N N . ALA A 1 109 ? 14.185 -9.116 -6.208 1.00 64.06 109 ALA A N 1
ATOM 829 C CA . ALA A 1 109 ? 15.025 -8.324 -7.079 1.00 64.06 109 ALA A CA 1
ATOM 830 C C . ALA A 1 109 ? 15.870 -7.354 -6.240 1.00 64.06 109 ALA A C 1
ATOM 832 O O . ALA A 1 109 ? 15.401 -6.726 -5.290 1.00 64.06 109 ALA A O 1
ATOM 833 N N . LYS A 1 110 ? 17.132 -7.151 -6.639 1.00 66.56 110 LYS A N 1
ATOM 834 C CA . LYS A 1 110 ? 18.013 -6.129 -6.037 1.00 66.56 110 LYS A CA 1
ATOM 835 C C . LYS A 1 110 ? 17.511 -4.689 -6.232 1.00 66.56 110 LYS A C 1
ATOM 837 O O . LYS A 1 110 ? 18.132 -3.762 -5.719 1.00 66.56 110 LYS A O 1
ATOM 842 N N . HIS A 1 111 ? 16.442 -4.496 -7.000 1.00 73.19 111 HIS A N 1
ATOM 843 C CA . HIS A 1 111 ? 15.895 -3.190 -7.324 1.00 73.19 111 HIS A CA 1
ATOM 844 C C . HIS A 1 111 ? 14.717 -2.882 -6.406 1.00 73.19 111 HIS A C 1
ATOM 846 O O . HIS A 1 111 ? 13.665 -3.509 -6.487 1.00 73.19 111 HIS A O 1
ATOM 852 N N . GLU A 1 112 ? 14.907 -1.886 -5.550 1.00 81.12 112 GLU A N 1
ATOM 853 C CA . GLU A 1 112 ? 13.825 -1.288 -4.781 1.00 81.12 112 GLU A CA 1
ATOM 854 C C . GLU A 1 112 ? 13.216 -0.131 -5.580 1.00 81.12 112 GLU A C 1
ATOM 856 O O . GLU A 1 112 ? 13.929 0.772 -6.029 1.00 81.12 112 GLU A O 1
ATOM 861 N N . SER A 1 113 ? 11.896 -0.138 -5.737 1.00 84.06 113 SER A N 1
ATOM 862 C CA . SER A 1 113 ? 11.148 0.957 -6.360 1.00 84.06 113 SER A CA 1
ATOM 863 C C . SER A 1 113 ? 10.659 1.927 -5.289 1.00 84.06 113 SER A C 1
ATOM 865 O O . SER A 1 113 ? 10.214 1.504 -4.223 1.00 84.06 113 SER A O 1
ATOM 867 N N . LYS A 1 114 ? 10.758 3.234 -5.548 1.00 86.44 114 LYS A N 1
ATOM 868 C CA . LYS A 1 114 ? 10.417 4.275 -4.569 1.00 86.44 114 LYS A CA 1
ATOM 869 C C . LYS A 1 114 ? 9.078 4.916 -4.896 1.00 86.44 114 LYS A C 1
ATOM 871 O O . LYS A 1 114 ? 8.918 5.538 -5.945 1.00 86.44 114 LYS A O 1
ATOM 876 N N . PHE A 1 115 ? 8.171 4.850 -3.936 1.00 87.06 115 PHE A N 1
ATOM 877 C CA . PHE A 1 115 ? 6.830 5.403 -4.008 1.00 87.06 115 PHE A CA 1
ATOM 878 C C . PHE A 1 115 ? 6.663 6.530 -2.992 1.00 87.06 115 PHE A C 1
ATOM 880 O O . PHE A 1 115 ? 7.242 6.508 -1.902 1.00 87.06 115 PHE A O 1
ATOM 887 N N . SER A 1 116 ? 5.861 7.527 -3.350 1.00 88.12 116 SER A N 1
ATOM 888 C CA . SER A 1 116 ? 5.485 8.601 -2.432 1.00 88.12 116 SER A CA 1
ATOM 889 C C . SER A 1 116 ? 4.248 8.187 -1.644 1.00 88.12 116 SER A C 1
ATOM 891 O O . SER A 1 116 ? 3.292 7.674 -2.222 1.00 88.12 116 SER A O 1
ATOM 893 N N . ILE A 1 117 ? 4.258 8.410 -0.330 1.00 89.44 117 ILE A N 1
ATOM 894 C CA . ILE A 1 117 ? 3.101 8.129 0.524 1.00 89.44 117 ILE A CA 1
ATOM 895 C C . ILE A 1 117 ? 2.138 9.310 0.417 1.00 89.44 117 ILE A C 1
ATOM 897 O O . ILE A 1 117 ? 2.495 10.435 0.770 1.00 89.44 117 ILE A O 1
ATOM 901 N N . LYS A 1 118 ? 0.930 9.055 -0.086 1.00 86.94 118 LYS A N 1
ATOM 902 C CA . LYS A 1 118 ? -0.158 10.035 -0.144 1.00 86.94 118 LYS A CA 1
ATOM 903 C C . LYS A 1 118 ? -0.926 10.081 1.169 1.00 86.94 118 LYS A C 1
ATOM 905 O O . LYS A 1 118 ? -1.236 11.162 1.655 1.00 86.94 118 LYS A O 1
ATOM 910 N N . GLU A 1 119 ? -1.216 8.914 1.736 1.00 90.00 119 GLU A N 1
ATOM 911 C CA . GLU A 1 119 ? -2.036 8.798 2.938 1.00 90.00 119 GLU A CA 1
ATOM 912 C C . GLU A 1 119 ? -1.635 7.578 3.772 1.00 90.00 119 GLU A C 1
ATOM 914 O O . GLU A 1 119 ? -1.182 6.558 3.243 1.00 90.00 119 GLU A O 1
ATOM 919 N N . MET A 1 120 ? -1.815 7.697 5.087 1.00 91.75 120 MET A N 1
ATOM 920 C CA . MET A 1 120 ? -1.671 6.616 6.057 1.00 91.75 120 MET A CA 1
ATOM 921 C C . MET A 1 120 ? -2.961 6.522 6.865 1.00 91.75 120 MET A C 1
ATOM 923 O O . MET A 1 120 ? -3.299 7.452 7.592 1.00 91.75 120 MET A O 1
ATOM 927 N N . ILE A 1 121 ? -3.657 5.396 6.744 1.00 94.25 121 ILE A N 1
ATOM 928 C CA . ILE A 1 121 ? -4.944 5.139 7.394 1.00 94.25 121 ILE A CA 1
ATOM 929 C C . ILE A 1 121 ? -4.743 4.024 8.419 1.00 94.25 121 ILE A C 1
ATOM 931 O O . ILE A 1 121 ? -4.088 3.019 8.131 1.00 94.25 121 ILE A O 1
ATOM 935 N N . LEU A 1 122 ? -5.294 4.162 9.625 1.00 95.31 122 LEU A N 1
ATOM 936 C CA . LEU A 1 122 ? -5.217 3.093 10.623 1.00 95.31 122 LEU A CA 1
ATOM 937 C C . LEU A 1 122 ? -6.006 1.865 10.163 1.00 95.31 122 LEU A C 1
ATOM 939 O O . LEU A 1 122 ? -7.105 1.984 9.620 1.00 95.31 122 LEU A O 1
ATOM 943 N N . ARG A 1 123 ? -5.480 0.666 10.440 1.00 92.94 123 ARG A N 1
ATOM 944 C CA . ARG A 1 123 ? -6.125 -0.590 10.031 1.00 92.94 123 ARG A CA 1
ATOM 945 C C . ARG A 1 123 ? -7.574 -0.691 10.519 1.00 92.94 123 ARG A C 1
ATOM 947 O O . ARG A 1 123 ? -8.459 -1.016 9.737 1.00 92.94 123 ARG A O 1
ATOM 954 N N . SER A 1 124 ? -7.821 -0.317 11.773 1.00 94.00 124 SER A N 1
ATOM 955 C CA . SER A 1 124 ? -9.157 -0.318 12.380 1.00 94.00 124 SER A CA 1
ATOM 956 C C . SER A 1 124 ? -10.144 0.633 11.700 1.00 94.00 124 SER A C 1
ATOM 958 O O . SER A 1 124 ? -11.328 0.326 11.603 1.00 94.00 124 SER A O 1
ATOM 960 N N . GLU A 1 125 ? -9.668 1.793 11.247 1.00 93.75 125 GLU A N 1
ATOM 961 C CA . GLU A 1 125 ? -10.494 2.785 10.557 1.00 93.75 125 GLU A CA 1
ATOM 962 C C . GLU A 1 125 ? -10.841 2.307 9.149 1.00 93.75 125 GLU A C 1
ATOM 964 O O . GLU A 1 125 ? -12.002 2.346 8.745 1.00 93.75 125 GLU A O 1
ATOM 969 N N . TRP A 1 126 ? -9.851 1.770 8.433 1.00 92.56 126 TRP A N 1
ATOM 970 C CA . TRP A 1 126 ? -10.064 1.166 7.125 1.00 92.56 126 TRP A CA 1
ATOM 971 C C . TRP A 1 126 ? -11.114 0.052 7.177 1.00 92.56 126 TRP A C 1
ATOM 973 O O . TRP A 1 126 ? -12.045 0.046 6.371 1.00 92.56 126 TRP A O 1
ATOM 983 N N . ASP A 1 127 ? -11.000 -0.862 8.141 1.00 93.06 127 ASP A N 1
ATOM 984 C CA . ASP A 1 127 ? -11.923 -1.989 8.279 1.00 93.06 127 ASP A CA 1
ATOM 985 C C . ASP A 1 127 ? -13.346 -1.522 8.634 1.00 93.06 127 ASP A C 1
ATOM 987 O O . ASP A 1 127 ? -14.324 -2.061 8.109 1.00 93.06 127 ASP A O 1
ATOM 991 N N . LEU A 1 128 ? -13.480 -0.475 9.458 1.00 94.12 128 LEU A N 1
ATOM 992 C CA . LEU A 1 128 ? -14.769 0.155 9.761 1.00 94.12 128 LEU A CA 1
ATOM 993 C C . LEU A 1 128 ? -15.423 0.730 8.494 1.00 94.12 128 LEU A C 1
ATOM 995 O O . LEU A 1 128 ? -16.605 0.486 8.241 1.00 94.12 128 LEU A O 1
ATOM 999 N N . VAL A 1 129 ? -14.654 1.462 7.684 1.00 91.56 129 VAL A N 1
ATOM 1000 C CA . VAL A 1 129 ? -15.132 2.048 6.423 1.00 91.56 129 VAL A CA 1
ATOM 1001 C C . VAL A 1 129 ? -15.524 0.952 5.431 1.00 91.56 129 VAL A C 1
ATOM 1003 O O . VAL A 1 129 ? -16.597 1.027 4.833 1.00 91.56 129 VAL A O 1
ATOM 1006 N N . GLN A 1 130 ? -14.704 -0.094 5.283 1.00 90.88 130 GLN A N 1
ATOM 1007 C CA . GLN A 1 130 ? -15.024 -1.230 4.413 1.00 90.88 130 GLN A CA 1
ATOM 1008 C C . GLN A 1 130 ? -16.308 -1.939 4.848 1.00 90.88 130 GLN A C 1
ATOM 1010 O O . GLN A 1 130 ? -17.144 -2.256 4.001 1.00 90.88 130 GLN A O 1
ATOM 1015 N N . LYS A 1 131 ? -16.503 -2.134 6.156 1.00 92.31 131 LYS A N 1
ATOM 1016 C CA . LYS A 1 131 ? -17.733 -2.721 6.693 1.00 92.31 131 LYS A CA 1
ATOM 1017 C C . LYS A 1 131 ? -18.956 -1.864 6.367 1.00 92.31 131 LYS A C 1
ATOM 1019 O O . LYS A 1 131 ? -19.944 -2.394 5.875 1.00 92.31 131 LYS A O 1
ATOM 1024 N N . HIS A 1 132 ? -18.874 -0.548 6.565 1.00 92.38 132 HIS A N 1
ATOM 1025 C CA . HIS A 1 132 ? -19.984 0.351 6.245 1.00 92.38 132 HIS A CA 1
ATOM 1026 C C . HIS A 1 132 ? -20.359 0.313 4.755 1.00 92.38 132 HIS A C 1
ATOM 1028 O O . HIS A 1 132 ? -21.540 0.284 4.411 1.00 92.38 132 HIS A O 1
ATOM 1034 N N . ILE A 1 133 ? -19.362 0.269 3.865 1.00 89.19 133 ILE A N 1
ATOM 1035 C CA . ILE A 1 133 ? -19.589 0.138 2.418 1.00 89.19 133 ILE A CA 1
ATOM 1036 C C . ILE A 1 133 ? -20.269 -1.202 2.097 1.00 89.19 133 ILE A C 1
ATOM 1038 O O . ILE A 1 133 ? -21.208 -1.237 1.302 1.00 89.19 133 ILE A O 1
ATOM 1042 N N . ALA A 1 134 ? -19.831 -2.298 2.720 1.00 88.62 134 ALA A N 1
ATOM 1043 C CA . ALA A 1 134 ? -20.430 -3.616 2.524 1.00 88.62 134 ALA A CA 1
ATOM 1044 C C . ALA A 1 134 ? -21.887 -3.689 3.027 1.00 88.62 134 ALA A C 1
ATOM 1046 O O . ALA A 1 134 ? -22.744 -4.257 2.346 1.00 88.62 134 ALA A O 1
ATOM 1047 N N . ASP A 1 135 ? -22.194 -3.073 4.171 1.00 90.31 135 ASP A N 1
ATOM 1048 C CA . ASP A 1 135 ? -23.551 -3.023 4.736 1.00 90.31 135 ASP A CA 1
ATOM 1049 C C . ASP A 1 135 ? -24.519 -2.249 3.814 1.00 90.31 135 ASP A C 1
ATOM 1051 O O . ASP A 1 135 ? -25.634 -2.698 3.544 1.00 90.31 135 ASP A O 1
ATOM 1055 N N . GLN A 1 136 ? -24.072 -1.123 3.244 1.00 86.69 136 GLN 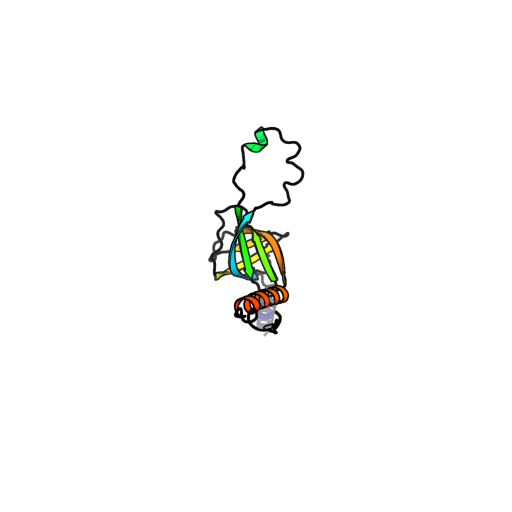A N 1
ATOM 1056 C CA . GLN A 1 136 ? -24.853 -0.346 2.268 1.00 86.69 136 GLN A CA 1
ATOM 1057 C C . GLN A 1 136 ? -25.163 -1.152 0.999 1.00 86.69 136 GLN A C 1
ATOM 1059 O O . GLN A 1 136 ? -26.275 -1.099 0.483 1.00 86.69 136 GLN A O 1
ATOM 1064 N N . LEU A 1 137 ? -24.190 -1.918 0.497 1.00 83.56 137 LEU A N 1
ATOM 1065 C CA . LEU A 1 137 ? -24.346 -2.712 -0.727 1.00 83.56 137 LEU A CA 1
ATOM 1066 C C . LEU A 1 137 ? -25.176 -3.986 -0.523 1.00 83.56 137 LEU A C 1
ATOM 1068 O O . LEU A 1 137 ? -25.746 -4.503 -1.481 1.00 83.56 137 LEU A O 1
ATOM 1072 N N . SER A 1 138 ? -25.228 -4.507 0.703 1.00 81.19 138 SER A N 1
ATOM 1073 C CA . SER A 1 138 ? -25.988 -5.715 1.046 1.00 81.19 138 SER A CA 1
ATOM 1074 C C . SER A 1 138 ? -27.430 -5.432 1.472 1.00 81.19 138 SER A C 1
ATOM 1076 O O . SER A 1 138 ? -28.236 -6.362 1.515 1.00 81.19 138 SER A O 1
ATOM 1078 N N . THR A 1 139 ? -27.783 -4.171 1.740 1.00 75.62 139 THR A N 1
ATOM 1079 C CA . THR A 1 139 ? -29.157 -3.773 2.062 1.00 75.62 139 THR A CA 1
ATOM 1080 C C . THR A 1 139 ? -29.989 -3.686 0.773 1.00 75.62 139 THR A C 1
ATOM 1082 O O . THR A 1 139 ? -29.738 -2.806 -0.053 1.00 75.62 139 THR A O 1
ATOM 1085 N N . PRO A 1 140 ? -30.988 -4.564 0.551 1.00 63.50 140 PRO A N 1
ATOM 1086 C CA . PRO A 1 140 ? -31.868 -4.445 -0.607 1.00 63.50 140 PRO A CA 1
ATOM 1087 C C . PRO A 1 140 ? -32.730 -3.172 -0.499 1.00 63.50 140 PRO A C 1
ATOM 1089 O O . PRO A 1 140 ? -33.129 -2.797 0.608 1.00 63.50 140 PRO A O 1
ATOM 1092 N N . PRO A 1 141 ? -33.082 -2.515 -1.620 1.00 56.88 141 PRO A N 1
ATOM 1093 C CA . PRO A 1 141 ? -33.979 -1.367 -1.616 1.00 56.88 141 PRO A CA 1
ATOM 1094 C C . PRO A 1 141 ? -35.415 -1.828 -1.323 1.00 56.88 141 PRO A C 1
ATOM 1096 O O . PRO A 1 141 ? -36.216 -2.030 -2.229 1.00 56.88 141 PRO A O 1
ATOM 1099 N N . HIS A 1 142 ? -35.762 -2.003 -0.050 1.00 59.59 142 HIS A N 1
ATOM 1100 C CA . HIS A 1 142 ? -37.138 -2.228 0.387 1.00 59.59 142 HIS A CA 1
ATOM 1101 C C . HIS A 1 142 ? -37.514 -1.236 1.487 1.00 59.59 142 HIS A C 1
ATOM 1103 O O . HIS A 1 142 ? -37.444 -1.557 2.666 1.00 59.59 142 HIS A O 1
ATOM 1109 N N . ALA A 1 143 ? -37.918 -0.031 1.072 1.00 53.03 143 ALA A N 1
ATOM 1110 C CA . ALA A 1 143 ? -38.881 0.829 1.773 1.00 53.03 143 ALA A CA 1
ATOM 1111 C C . ALA A 1 143 ? -39.161 2.102 0.951 1.00 53.03 143 ALA A C 1
ATOM 1113 O O . ALA A 1 143 ? -38.811 3.209 1.348 1.00 53.03 143 ALA A O 1
ATOM 1114 N N . ALA A 1 144 ? -39.791 1.953 -0.214 1.00 50.53 144 ALA A N 1
ATOM 1115 C CA . ALA A 1 144 ? -40.457 3.071 -0.881 1.00 50.53 144 ALA A CA 1
ATOM 1116 C C . ALA A 1 144 ? -41.722 2.600 -1.610 1.00 50.53 144 ALA A C 1
ATOM 1118 O O . ALA A 1 144 ? -41.986 3.013 -2.729 1.00 50.53 144 ALA A O 1
ATOM 1119 N N . GLU A 1 145 ? -42.517 1.730 -0.985 1.00 54.19 145 GLU A N 1
ATOM 1120 C CA . GLU A 1 145 ? -43.916 1.592 -1.384 1.00 54.19 145 GLU A CA 1
ATOM 1121 C C . GLU A 1 145 ? -44.777 1.171 -0.191 1.00 54.19 145 GLU A C 1
ATOM 1123 O O . GLU A 1 145 ? -44.450 0.218 0.513 1.00 54.19 145 GLU A O 1
ATOM 1128 N N . SER A 1 146 ? -45.903 1.874 -0.030 1.00 46.97 146 SER A N 1
ATOM 1129 C CA . SER A 1 146 ? -47.030 1.617 0.886 1.00 46.97 146 SER A CA 1
ATOM 1130 C C . SER A 1 146 ? -47.021 2.328 2.248 1.00 46.97 146 SER A C 1
ATOM 1132 O O . SER A 1 146 ? -46.737 1.711 3.268 1.00 46.97 146 SER A O 1
ATOM 1134 N N . ALA A 1 147 ? -47.461 3.597 2.274 1.00 49.47 147 ALA A N 1
ATOM 1135 C CA . ALA A 1 147 ? -48.383 4.111 3.306 1.00 49.47 147 ALA A CA 1
ATOM 1136 C C . ALA A 1 147 ? -48.888 5.540 3.000 1.00 49.47 147 ALA A C 1
ATOM 1138 O O . ALA A 1 147 ? -48.478 6.488 3.660 1.00 49.47 147 ALA A O 1
ATOM 1139 N N . THR A 1 148 ? -49.794 5.711 2.027 1.00 45.19 148 THR A N 1
ATOM 1140 C CA . THR A 1 148 ? -50.962 6.626 2.146 1.00 45.19 148 THR A CA 1
ATOM 1141 C C . THR A 1 148 ? -51.915 6.437 0.960 1.00 45.19 148 THR A C 1
ATOM 1143 O O . THR A 1 148 ? -51.973 7.228 0.027 1.00 45.19 148 THR A O 1
ATOM 1146 N N . THR A 1 149 ? -52.693 5.353 0.992 1.00 50.56 149 THR A N 1
ATOM 1147 C CA . THR A 1 149 ? -54.051 5.398 0.434 1.00 50.56 149 THR A CA 1
ATOM 1148 C C . THR A 1 149 ? -54.967 5.767 1.592 1.00 50.56 149 THR A C 1
ATOM 1150 O O . THR A 1 149 ? -55.292 4.914 2.411 1.00 50.56 149 THR A O 1
ATOM 1153 N N . SER A 1 150 ? -55.347 7.040 1.662 1.00 51.22 150 SER A N 1
ATOM 1154 C CA . SER A 1 150 ? -56.448 7.521 2.496 1.00 51.22 150 SER A CA 1
ATOM 1155 C C . SER A 1 150 ? -57.298 8.459 1.644 1.00 51.22 150 SER A C 1
ATOM 1157 O O . SER A 1 150 ? -56.965 9.621 1.456 1.00 51.22 150 SER A O 1
ATOM 1159 N N . GLU A 1 151 ? -58.354 7.887 1.071 1.00 53.25 151 GLU A N 1
ATOM 1160 C CA . GLU A 1 151 ? -59.702 8.458 1.059 1.00 53.25 151 GLU A CA 1
ATOM 1161 C C . GLU A 1 151 ? -59.855 9.953 0.695 1.00 53.25 151 GLU A C 1
ATOM 1163 O O . GLU A 1 151 ? -59.786 10.830 1.550 1.00 53.25 151 GLU A O 1
ATOM 1168 N N . VAL A 1 152 ? -60.226 10.241 -0.562 1.00 48.09 152 VAL A N 1
ATOM 1169 C CA . VAL A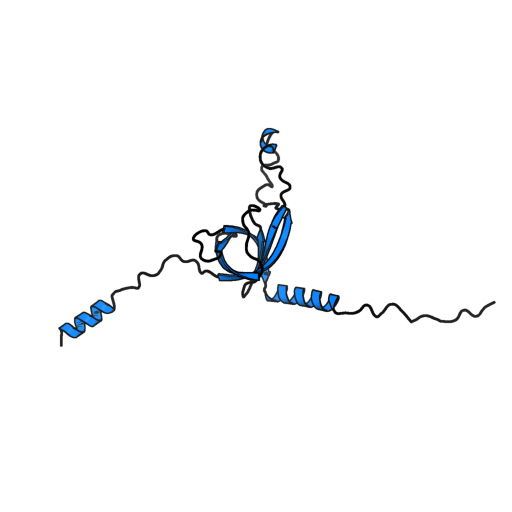 1 152 ? -60.981 11.463 -0.896 1.00 48.09 152 VAL A CA 1
ATOM 1170 C C . VAL A 1 152 ? -62.318 11.060 -1.505 1.00 48.09 152 VAL A C 1
ATOM 1172 O O . VAL A 1 152 ? -62.476 10.860 -2.708 1.00 48.09 152 VAL A O 1
ATOM 1175 N N . ARG A 1 153 ? -63.292 10.922 -0.607 1.00 52.22 153 ARG A N 1
ATOM 1176 C CA . ARG A 1 153 ? -64.724 10.914 -0.887 1.00 52.22 153 ARG A CA 1
ATOM 1177 C C . ARG A 1 153 ? -65.231 12.353 -0.845 1.00 52.22 153 ARG A C 1
ATOM 1179 O O . ARG A 1 153 ? -65.443 12.882 0.239 1.00 52.22 153 ARG A O 1
ATOM 1186 N N . THR A 1 154 ? -65.415 12.980 -2.002 1.00 53.06 154 THR A N 1
ATOM 1187 C CA . THR A 1 154 ? -66.327 14.113 -2.306 1.00 53.06 154 THR A CA 1
ATOM 1188 C C . THR A 1 154 ? -65.997 14.526 -3.746 1.00 53.06 154 THR A C 1
ATOM 1190 O O . THR A 1 154 ? -64.834 14.737 -4.057 1.00 53.06 154 THR A O 1
ATOM 1193 N N . LYS A 1 155 ? -66.917 14.568 -4.709 1.00 46.06 155 LYS A N 1
ATOM 1194 C CA . LYS A 1 155 ? -68.228 15.215 -4.740 1.00 46.06 155 LYS A CA 1
ATOM 1195 C C . LYS A 1 155 ? -69.030 14.656 -5.918 1.00 46.06 155 LYS A C 1
ATOM 1197 O O . LYS A 1 155 ? -68.384 14.315 -6.932 1.00 46.06 155 LYS A O 1
#

pLDDT: mean 72.08, std 17.28, range [39.66, 95.31]

Solvent-accessible surface area (backbone atoms only — not comparable to full-atom values): 9836 Å² total; per-residue (Å²): 119,73,67,66,56,53,55,56,58,62,68,72,68,63,76,78,91,75,77,70,92,67,69,74,71,41,61,31,34,26,80,44,78,49,76,41,80,60,76,63,86,82,60,84,74,67,69,86,78,58,61,87,75,71,62,78,78,75,82,61,84,54,62,22,43,31,35,37,34,41,38,90,63,39,31,36,35,31,33,35,87,45,82,84,66,78,75,69,74,76,38,79,35,44,32,35,81,55,94,73,28,37,39,35,36,57,93,88,45,95,58,66,48,70,25,45,60,79,44,81,42,49,37,72,58,52,52,50,52,52,48,53,54,51,54,62,74,68,54,76,96,79,86,89,82,90,89,82,92,74,86,86,89,80,134

Mean predicted aligned error: 16.47 Å

Radius of gyration: 28.24 Å; Cα contacts (8 Å, |Δi|>4): 190; chains: 1; bounding box: 112×61×55 Å

Secondary structure (DSSP, 8-state):
-HHHHHHHHHHTT------------EEEEEEEEEEEE---TT-TTTTTS--TTTTSS--S--EEEEEEEE-SSEEEEEEESSTT-PPPTT-EEEEEEETTEEEEE-TT-S-EEEEEEEEEEEHHHHHHHHHHHHHHHHS----SS-S--------

Sequence (155 aa):
MKHTLWLILAVCSVPGAWAGPFGVYQHGTVVRMRVGDCTLSHRGFMTAFGGPAAQAGQMVDETCPEYTLISDKVVYVIVGRSSNQLIPLADVIDFRLHNNEMAVRVDDAKHESKFSIKEMILRSEWDLVQKHIADQLSTPPHAAESATTSEVRTK

Nearest PDB structures (foldseek):
  3d8f-assembly4_D  TM=1.796E-01  e=2.247E+00  Homo sapiens
  6ntr-assembly1_A  TM=2.406E-01  e=4.491E+00  Brucella abortus
  6ntr-assembly4_D  TM=2.476E-01  e=7.254E+00  Brucella abortus